Protein AF-A0A447XDN0-F1 (afdb_monomer_lite)

pLDDT: mean 71.6, std 20.96, range [22.81, 95.5]

Sequence (147 aa):
MGKALLSQAIHNESERAAGPYIAVNCELYGDAALAEEFIGGDRTDNENGRLSRLELAHGGTLFLEKIEYLAVELQSALLQVIKQGVITRLDARRLIPIDVKVIATTTADLAMLVEQIVLVASCITRCMHLKLPSRLCVCGVAAFRRW

Radius of gyration: 14.91 Å; chains: 1; bounding box: 39×36×38 Å

Organism: Escherichia coli (NCBI:txid562)

InterPro domains:
  IPR002078 RNA polymerase sigma factor 54 interaction domain [PF00158] (2-117)
  IPR002078 RNA polymerase sigma factor 54 interaction domain [PS50045] (1-116)
  IPR025943 Sigma-54 interaction domain, ATP-binding site 2 [PS00676] (52-67)
  IPR027417 P-loop containing nucleoside triphosphate hydrolase [G3DSA:3.40.50.300] (1-137)
  IPR027417 P-loop containing nucleoside triphosphate hydrolase [SSF52540] (2-130)

Structure (mmCIF, N/CA/C/O backbone):
data_AF-A0A447XDN0-F1
#
_entry.id   AF-A0A447XDN0-F1
#
loop_
_atom_site.group_PDB
_atom_site.id
_atom_site.type_symbol
_atom_site.label_atom_id
_atom_site.label_alt_id
_atom_site.label_comp_id
_atom_site.label_asym_id
_atom_site.label_entity_id
_atom_site.label_seq_id
_atom_site.pdbx_PDB_ins_code
_atom_site.Cartn_x
_atom_site.Cartn_y
_atom_site.Cartn_z
_atom_site.occupancy
_atom_site.B_iso_or_equiv
_atom_site.auth_seq_id
_atom_site.auth_comp_id
_atom_site.auth_asym_id
_atom_site.auth_atom_id
_atom_site.pdbx_PDB_model_num
ATOM 1 N N . MET A 1 1 ? -4.303 -0.883 18.045 1.00 52.44 1 MET A N 1
ATOM 2 C CA . MET A 1 1 ? -3.759 -2.253 17.907 1.00 52.44 1 MET A CA 1
ATOM 3 C C . MET A 1 1 ? -4.693 -3.257 17.210 1.00 52.44 1 MET A C 1
ATOM 5 O O . MET A 1 1 ? -4.189 -4.262 16.745 1.00 52.44 1 MET A O 1
ATOM 9 N N . GLY A 1 2 ? -6.004 -3.016 17.039 1.00 67.19 2 GLY A N 1
ATOM 10 C CA . GLY A 1 2 ? -6.905 -3.989 16.375 1.00 67.19 2 GLY A CA 1
ATOM 11 C C . GLY A 1 2 ? -7.206 -3.772 14.881 1.00 67.19 2 GLY A C 1
ATOM 12 O O . GLY A 1 2 ? -7.879 -4.601 14.276 1.00 67.19 2 GLY A O 1
ATOM 13 N N . LYS A 1 3 ? -6.752 -2.668 14.268 1.00 74.44 3 LYS A N 1
ATOM 14 C CA . LYS A 1 3 ? -7.166 -2.296 12.899 1.00 74.44 3 LYS A CA 1
ATOM 15 C C . LYS A 1 3 ? -6.573 -3.208 11.820 1.00 74.44 3 LYS A C 1
ATOM 17 O O . LYS A 1 3 ? -7.287 -3.552 10.888 1.00 74.44 3 LYS A O 1
ATOM 22 N N . ALA A 1 4 ? -5.321 -3.638 11.994 1.00 78.62 4 ALA A N 1
ATOM 23 C CA . ALA A 1 4 ? -4.646 -4.553 11.071 1.00 78.62 4 ALA A CA 1
ATOM 24 C C . ALA A 1 4 ? -5.278 -5.959 11.057 1.00 78.62 4 ALA A C 1
ATOM 26 O O . ALA A 1 4 ? -5.400 -6.584 10.009 1.00 78.62 4 ALA A O 1
ATOM 27 N N . LEU A 1 5 ? -5.732 -6.452 12.215 1.00 83.56 5 LEU A N 1
ATOM 28 C CA . LEU A 1 5 ? -6.444 -7.733 12.301 1.00 83.56 5 LEU A CA 1
ATOM 29 C C . LEU A 1 5 ? -7.796 -7.666 11.588 1.00 83.56 5 LEU A C 1
ATOM 31 O O . LEU A 1 5 ? -8.190 -8.597 10.892 1.00 83.56 5 LEU A O 1
ATOM 35 N N . LEU A 1 6 ? -8.491 -6.539 11.728 1.00 82.56 6 LEU A N 1
ATOM 36 C CA . LEU A 1 6 ? -9.756 -6.325 11.047 1.00 82.56 6 LEU A CA 1
ATOM 37 C C . LEU A 1 6 ? -9.588 -6.186 9.530 1.00 82.56 6 LEU A C 1
ATOM 39 O O . LEU A 1 6 ? -10.371 -6.764 8.783 1.00 82.56 6 LEU A O 1
ATOM 43 N N . SER A 1 7 ? -8.584 -5.450 9.051 1.00 84.44 7 SER A N 1
ATOM 44 C CA . SER A 1 7 ? -8.314 -5.358 7.612 1.00 84.44 7 SER A CA 1
ATOM 45 C C . SER A 1 7 ? -7.918 -6.706 7.018 1.00 84.44 7 SER A C 1
ATOM 47 O O . SER A 1 7 ? -8.352 -7.021 5.911 1.00 84.44 7 SER A O 1
ATOM 49 N N . GLN A 1 8 ? -7.177 -7.528 7.767 1.00 86.56 8 GLN A N 1
ATOM 50 C CA . GLN A 1 8 ? -6.885 -8.902 7.370 1.00 86.56 8 GLN A CA 1
ATOM 51 C C . GLN A 1 8 ? -8.164 -9.742 7.277 1.00 86.56 8 GLN A C 1
ATOM 53 O O . GLN A 1 8 ? -8.365 -10.430 6.283 1.00 86.56 8 GLN A O 1
ATOM 58 N N . ALA A 1 9 ? -9.063 -9.652 8.261 1.00 86.44 9 ALA A N 1
ATOM 59 C CA . ALA A 1 9 ? -10.350 -10.346 8.209 1.00 86.44 9 ALA A CA 1
ATOM 60 C C . ALA A 1 9 ? -11.187 -9.911 6.989 1.00 86.44 9 ALA A C 1
ATOM 62 O O . ALA A 1 9 ? -11.731 -10.753 6.283 1.00 86.44 9 ALA A O 1
ATOM 63 N N . ILE A 1 10 ? -11.219 -8.607 6.680 1.00 83.25 10 ILE A N 1
ATOM 64 C CA . ILE A 1 10 ? -11.894 -8.068 5.485 1.00 83.25 10 ILE A CA 1
ATOM 65 C C . ILE A 1 10 ? -11.272 -8.603 4.187 1.00 83.25 10 ILE A C 1
ATOM 67 O O . ILE A 1 10 ? -11.979 -8.778 3.195 1.00 83.25 10 ILE A O 1
ATOM 71 N N . HIS A 1 11 ? -9.955 -8.807 4.151 1.00 86.94 11 HIS A N 1
ATOM 72 C CA . HIS A 1 11 ? -9.286 -9.417 3.006 1.00 86.94 11 HIS A CA 1
ATOM 73 C C . HIS A 1 11 ? -9.641 -10.905 2.882 1.00 86.94 11 HIS A C 1
ATOM 75 O O . HIS A 1 11 ? -10.055 -11.325 1.802 1.00 86.94 11 HIS A O 1
ATOM 81 N N . ASN A 1 12 ? -9.563 -11.657 3.983 1.00 90.19 12 ASN A N 1
ATOM 82 C CA . ASN A 1 12 ? -9.853 -13.091 4.025 1.00 90.19 12 ASN A CA 1
ATOM 83 C C . ASN A 1 12 ? -11.306 -13.422 3.631 1.00 90.19 12 ASN A C 1
ATOM 85 O O . ASN A 1 12 ? -11.548 -14.480 3.066 1.00 90.19 12 ASN A O 1
ATOM 89 N N . GLU A 1 13 ? -12.255 -12.520 3.897 1.00 88.69 13 GLU A N 1
ATOM 90 C CA . GLU A 1 13 ? -13.674 -12.670 3.524 1.00 88.69 13 GLU A CA 1
ATOM 91 C C . GLU A 1 13 ? -13.998 -12.104 2.125 1.00 88.69 13 GLU A C 1
ATOM 93 O O . GLU A 1 13 ? -15.144 -12.081 1.688 1.00 88.69 13 GLU A O 1
ATOM 98 N N . SER A 1 14 ? -13.009 -11.568 1.407 1.00 83.12 14 SER A N 1
ATOM 99 C CA . SER A 1 14 ? -13.236 -10.977 0.085 1.00 83.12 14 SER A CA 1
ATOM 100 C C . SER A 1 14 ? -12.971 -11.960 -1.050 1.00 83.12 14 SER A C 1
ATOM 102 O O . SER A 1 14 ? -12.203 -12.904 -0.908 1.00 83.12 14 SER A O 1
ATOM 104 N N . GLU A 1 15 ? -13.490 -11.653 -2.240 1.00 87.56 15 GLU A N 1
ATOM 105 C CA . GLU A 1 15 ? -13.171 -12.379 -3.483 1.00 87.56 15 GLU A CA 1
ATOM 106 C C . GLU A 1 15 ? -11.661 -12.421 -3.799 1.00 87.56 15 GLU A C 1
ATOM 108 O O . GLU A 1 15 ? -11.214 -13.230 -4.606 1.00 87.56 15 GLU A O 1
ATOM 113 N N . ARG A 1 16 ? -10.861 -11.558 -3.153 1.00 89.00 16 ARG A N 1
ATOM 114 C CA . ARG A 1 16 ? -9.402 -11.466 -3.303 1.00 89.00 16 ARG A CA 1
ATOM 115 C C . ARG A 1 16 ? -8.623 -12.173 -2.192 1.00 89.00 16 ARG A C 1
ATOM 117 O O . ARG A 1 16 ? -7.422 -11.957 -2.092 1.00 89.00 16 ARG A O 1
ATOM 124 N N . ALA A 1 17 ? -9.269 -13.005 -1.373 1.00 91.00 17 ALA A N 1
ATOM 125 C CA . ALA A 1 17 ? -8.632 -13.710 -0.254 1.00 91.00 17 ALA A CA 1
ATOM 126 C C . ALA A 1 17 ? -7.485 -14.650 -0.670 1.00 91.00 17 ALA A C 1
ATOM 128 O O . ALA A 1 17 ? -6.606 -14.944 0.131 1.00 91.00 17 ALA A O 1
ATOM 129 N N . ALA A 1 18 ? -7.491 -15.128 -1.920 1.00 93.00 18 ALA A N 1
ATOM 130 C CA . ALA A 1 18 ? -6.398 -15.925 -2.482 1.00 93.00 18 ALA A CA 1
ATOM 131 C C . ALA A 1 18 ? -5.213 -15.069 -2.976 1.00 93.00 18 ALA A C 1
ATOM 133 O O . ALA A 1 18 ? -4.151 -15.608 -3.285 1.00 93.00 18 ALA A O 1
ATOM 134 N N . GLY A 1 19 ? -5.407 -13.753 -3.101 1.00 92.94 19 GLY A N 1
ATOM 135 C CA . GLY A 1 19 ? -4.391 -12.800 -3.531 1.00 92.94 19 GLY A CA 1
ATOM 136 C C . GLY A 1 19 ? -3.518 -12.300 -2.374 1.00 92.94 19 GLY A C 1
ATOM 137 O O . GLY A 1 19 ? -3.767 -12.612 -1.211 1.00 92.94 19 GLY A O 1
ATOM 138 N N . PRO A 1 20 ? -2.488 -11.496 -2.669 1.00 95.50 20 PRO A N 1
ATOM 139 C CA . PRO A 1 20 ? -1.588 -10.974 -1.648 1.00 95.50 20 PRO A CA 1
ATOM 140 C C . PRO A 1 20 ? -2.284 -9.974 -0.715 1.00 95.50 20 PRO A C 1
ATOM 142 O O . PRO A 1 20 ? -3.111 -9.162 -1.134 1.00 95.50 20 PRO A O 1
ATOM 145 N N . TYR A 1 21 ? -1.890 -9.978 0.557 1.00 94.44 21 TYR A N 1
ATOM 146 C CA . TYR A 1 21 ? -2.207 -8.910 1.499 1.00 94.44 21 TYR A CA 1
ATOM 147 C C . TYR A 1 21 ? -0.924 -8.166 1.862 1.00 94.44 21 TYR A C 1
ATOM 149 O O . TYR A 1 21 ? -0.034 -8.720 2.509 1.00 94.44 21 TYR A O 1
ATOM 157 N N . ILE A 1 22 ? -0.826 -6.906 1.445 1.00 94.31 22 ILE A N 1
ATOM 158 C CA . ILE A 1 22 ? 0.344 -6.063 1.694 1.00 94.31 22 ILE A CA 1
ATOM 159 C C . ILE A 1 22 ? -0.048 -4.959 2.668 1.00 94.31 22 ILE A C 1
ATOM 161 O O . ILE A 1 22 ? -0.869 -4.106 2.347 1.00 94.31 22 ILE A O 1
ATOM 165 N N . ALA A 1 23 ? 0.549 -4.964 3.859 1.00 92.25 23 ALA A N 1
ATOM 166 C CA . ALA A 1 23 ? 0.382 -3.905 4.849 1.00 92.25 23 ALA A CA 1
ATOM 167 C C . ALA A 1 23 ? 1.546 -2.913 4.797 1.00 92.25 23 ALA A C 1
ATOM 169 O O . ALA A 1 23 ? 2.713 -3.309 4.764 1.00 92.25 23 ALA A O 1
ATOM 170 N N . VAL A 1 24 ? 1.213 -1.625 4.827 1.00 91.00 24 VAL A N 1
ATOM 171 C CA . VAL A 1 24 ? 2.156 -0.511 4.759 1.00 91.00 24 VAL A CA 1
ATOM 172 C C . VAL A 1 24 ? 1.813 0.496 5.853 1.00 91.00 24 VAL A C 1
ATOM 174 O O . VAL A 1 24 ? 0.686 0.986 5.918 1.00 91.00 24 VAL A O 1
ATOM 177 N N . ASN A 1 25 ? 2.787 0.821 6.707 1.00 90.12 25 ASN A N 1
ATOM 178 C CA . ASN A 1 25 ? 2.682 1.971 7.605 1.00 90.12 25 ASN A CA 1
ATOM 179 C C . ASN A 1 25 ? 3.164 3.221 6.861 1.00 90.12 25 ASN A C 1
ATOM 181 O O . ASN A 1 25 ? 4.343 3.318 6.521 1.00 90.12 25 ASN A O 1
ATOM 185 N N . CYS A 1 26 ? 2.257 4.168 6.619 1.00 88.81 26 CYS A N 1
ATOM 186 C CA . CYS A 1 26 ? 2.539 5.359 5.822 1.00 88.81 26 CYS A CA 1
ATOM 187 C C . CYS A 1 26 ? 3.486 6.338 6.527 1.00 88.81 26 CYS A C 1
ATOM 189 O O . CYS A 1 26 ? 4.096 7.154 5.850 1.00 88.81 26 CYS A O 1
ATOM 191 N N . GLU A 1 27 ? 3.684 6.227 7.847 1.00 89.19 27 GLU A N 1
ATOM 192 C CA . GLU A 1 27 ? 4.671 7.038 8.581 1.00 89.19 27 GLU A CA 1
ATOM 193 C C . GLU A 1 27 ? 6.103 6.837 8.066 1.00 89.19 27 GLU A C 1
ATOM 195 O O . GLU A 1 27 ? 6.918 7.752 8.145 1.00 89.19 27 GLU A O 1
ATOM 200 N N . LEU A 1 28 ? 6.410 5.663 7.502 1.00 87.38 28 LEU A N 1
ATOM 201 C CA . LEU A 1 28 ? 7.714 5.389 6.888 1.00 87.38 28 LEU A CA 1
ATOM 202 C C . LEU A 1 28 ? 7.897 6.112 5.545 1.00 87.38 28 LEU A C 1
ATOM 204 O O . LEU A 1 28 ? 9.021 6.276 5.088 1.00 87.38 28 LEU A O 1
ATOM 208 N N . TYR A 1 29 ? 6.803 6.554 4.925 1.00 86.50 29 TYR A N 1
ATOM 209 C CA . TYR A 1 29 ? 6.760 7.140 3.584 1.00 86.50 29 TYR A CA 1
ATOM 210 C C . TYR A 1 29 ? 6.350 8.621 3.615 1.00 86.50 29 TYR A C 1
ATOM 212 O O . TYR A 1 29 ? 5.792 9.136 2.643 1.00 86.50 29 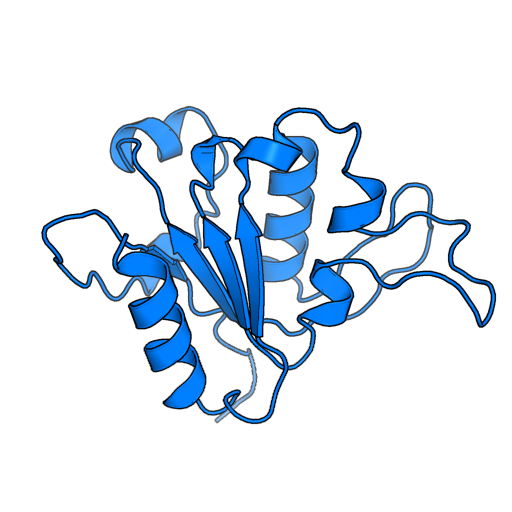TYR A O 1
ATOM 220 N N . GLY A 1 30 ? 6.588 9.293 4.746 1.00 79.75 30 GLY A N 1
ATOM 221 C CA . GLY A 1 30 ? 6.339 10.730 4.895 1.00 79.75 30 GLY A CA 1
ATOM 222 C C . GLY A 1 30 ? 7.383 11.619 4.235 1.00 79.75 30 GLY A C 1
ATOM 223 O O . GLY A 1 30 ? 7.103 12.781 3.961 1.00 79.75 30 GLY A O 1
ATOM 224 N N . ASP A 1 31 ? 8.547 11.056 3.920 1.00 76.44 31 ASP A N 1
ATOM 225 C CA . ASP A 1 31 ? 9.524 11.639 3.009 1.00 76.44 31 ASP A CA 1
ATOM 226 C C . ASP A 1 31 ? 9.611 10.741 1.763 1.00 76.44 31 ASP A C 1
ATOM 228 O O . ASP A 1 31 ? 9.554 9.509 1.860 1.00 76.44 31 ASP A O 1
ATOM 232 N N . ALA A 1 32 ? 9.744 11.342 0.582 1.00 70.31 32 ALA A N 1
ATOM 233 C CA . ALA A 1 32 ? 9.792 10.643 -0.701 1.00 70.31 32 ALA A CA 1
ATOM 234 C C . ALA A 1 32 ? 11.039 9.745 -0.860 1.00 70.31 32 ALA A C 1
ATOM 236 O O . ALA A 1 32 ? 11.164 9.035 -1.856 1.00 70.31 32 ALA A O 1
ATOM 237 N N . 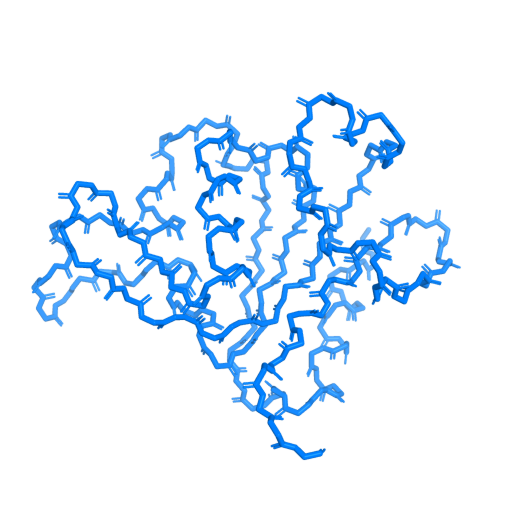ALA A 1 33 ? 11.936 9.704 0.131 1.00 77.19 33 ALA A N 1
ATOM 238 C CA . ALA A 1 33 ? 13.109 8.830 0.172 1.00 77.19 33 ALA A CA 1
ATOM 239 C C . ALA A 1 33 ? 12.791 7.336 -0.045 1.00 77.19 33 ALA A C 1
ATOM 241 O O . ALA A 1 33 ? 13.602 6.618 -0.625 1.00 77.19 33 ALA A O 1
ATOM 242 N N . LEU A 1 34 ? 11.615 6.860 0.385 1.00 82.56 34 LEU A N 1
ATOM 243 C CA . LEU A 1 34 ? 11.171 5.470 0.178 1.00 82.56 34 LEU A CA 1
ATOM 244 C C . LEU A 1 34 ? 10.160 5.316 -0.970 1.00 82.56 34 LEU A C 1
ATOM 246 O O . LEU A 1 34 ? 9.490 4.286 -1.086 1.00 82.56 34 LEU A O 1
ATOM 250 N N . ALA A 1 35 ? 10.047 6.318 -1.845 1.00 82.94 35 ALA A N 1
ATOM 251 C CA . ALA A 1 35 ? 9.112 6.284 -2.962 1.00 82.94 35 ALA A CA 1
ATOM 252 C C . ALA A 1 35 ? 9.421 5.155 -3.957 1.00 82.94 35 ALA A C 1
ATOM 254 O O . ALA A 1 35 ? 8.494 4.520 -4.464 1.00 82.94 35 ALA A O 1
ATOM 255 N N . GLU A 1 36 ? 10.700 4.834 -4.175 1.00 84.75 36 GLU A N 1
ATOM 256 C CA . GLU A 1 36 ? 11.109 3.694 -5.005 1.00 84.75 36 GLU A CA 1
ATOM 257 C C . GLU A 1 36 ? 10.626 2.351 -4.441 1.00 84.75 36 GLU A C 1
ATOM 259 O O . GLU A 1 36 ? 10.249 1.475 -5.212 1.00 84.75 36 GLU A O 1
ATOM 264 N N . GLU A 1 37 ? 10.566 2.171 -3.117 1.00 86.69 37 GLU A N 1
ATOM 265 C CA . GLU A 1 37 ? 10.025 0.936 -2.528 1.00 86.69 37 GLU A CA 1
ATOM 266 C C . GLU A 1 37 ? 8.498 0.862 -2.695 1.00 86.69 37 GLU A C 1
ATOM 268 O O . GLU A 1 37 ? 7.932 -0.213 -2.908 1.00 86.69 37 GLU A O 1
ATOM 273 N N . PHE A 1 38 ? 7.812 2.004 -2.607 1.00 88.56 38 PHE A N 1
ATOM 274 C CA . PHE A 1 38 ? 6.352 2.061 -2.679 1.00 88.56 38 PHE A CA 1
ATOM 275 C C . PHE A 1 38 ? 5.819 1.924 -4.114 1.00 88.56 38 PHE A C 1
ATOM 277 O O . PHE A 1 38 ? 4.918 1.119 -4.356 1.00 88.56 38 PHE A O 1
ATOM 284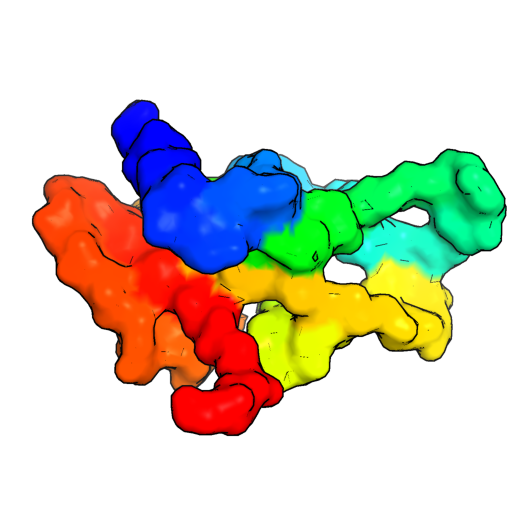 N N . ILE A 1 39 ? 6.389 2.685 -5.056 1.00 86.44 39 ILE A N 1
ATOM 285 C CA . ILE A 1 39 ? 5.949 2.803 -6.459 1.00 86.44 39 ILE A CA 1
ATOM 286 C C . ILE A 1 39 ? 6.806 1.941 -7.396 1.00 86.44 39 ILE A C 1
ATOM 288 O O . ILE A 1 39 ? 6.278 1.346 -8.334 1.00 86.44 39 ILE A O 1
ATOM 292 N N . GLY A 1 40 ? 8.102 1.801 -7.115 1.00 84.00 40 GLY A N 1
ATOM 293 C CA . GLY A 1 40 ? 9.083 1.164 -7.999 1.00 84.00 40 GLY A CA 1
ATOM 294 C C . GLY A 1 40 ? 9.901 2.201 -8.769 1.00 84.00 40 GLY A C 1
ATOM 295 O O . GLY A 1 40 ? 9.378 3.251 -9.141 1.00 84.00 40 GLY A O 1
ATOM 296 N N . GLY A 1 41 ? 11.182 1.910 -9.012 1.00 78.69 41 GLY A N 1
ATOM 297 C CA . GLY A 1 41 ? 12.094 2.754 -9.802 1.00 78.69 41 GLY A CA 1
ATOM 298 C C . GLY A 1 41 ? 12.446 2.153 -11.168 1.00 78.69 41 GLY A C 1
ATOM 299 O O . GLY A 1 41 ? 12.396 0.934 -11.343 1.00 78.69 41 GLY A O 1
ATOM 300 N N . ASP A 1 42 ? 12.846 2.990 -12.128 1.00 68.06 42 ASP A N 1
ATOM 301 C CA . ASP A 1 42 ? 13.169 2.611 -13.520 1.00 68.06 42 ASP A CA 1
ATOM 302 C C . ASP A 1 42 ? 14.214 1.479 -13.633 1.00 68.06 42 ASP A C 1
ATOM 304 O O . ASP A 1 42 ? 14.102 0.571 -14.452 1.00 68.06 42 ASP A O 1
ATOM 308 N N . ARG A 1 43 ? 15.197 1.437 -12.723 1.00 58.06 43 ARG A N 1
ATOM 309 C CA . ARG A 1 43 ? 16.304 0.454 -12.744 1.00 58.06 43 ARG A CA 1
ATOM 310 C C . ARG A 1 43 ? 15.915 -0.965 -12.306 1.00 58.06 43 ARG A C 1
ATOM 312 O O . ARG A 1 43 ? 16.778 -1.840 -12.247 1.00 58.06 43 ARG A O 1
ATOM 319 N N . THR A 1 44 ? 14.643 -1.212 -11.994 1.00 54.75 44 THR A N 1
ATOM 320 C CA . THR A 1 44 ? 14.130 -2.550 -11.642 1.00 54.75 44 THR A CA 1
ATOM 321 C C . THR A 1 44 ? 13.659 -3.365 -12.855 1.00 54.75 44 THR A C 1
ATOM 323 O O . THR A 1 44 ? 13.031 -4.402 -12.679 1.00 54.75 44 THR A O 1
ATOM 326 N N . ASP A 1 45 ? 13.986 -2.938 -14.080 1.00 52.00 45 ASP A N 1
ATOM 327 C CA . ASP A 1 45 ? 13.649 -3.636 -15.337 1.00 52.00 45 ASP A CA 1
ATOM 328 C C . ASP A 1 45 ? 14.573 -4.829 -15.679 1.00 52.00 45 ASP A C 1
ATOM 330 O O . ASP A 1 45 ? 14.405 -5.480 -16.708 1.00 52.00 45 ASP A O 1
ATOM 334 N N . ASN A 1 46 ? 15.534 -5.164 -14.811 1.00 47.75 46 ASN A N 1
ATOM 335 C CA . ASN A 1 46 ? 16.269 -6.426 -14.921 1.00 47.75 46 ASN A CA 1
ATOM 336 C C . ASN A 1 46 ? 15.434 -7.540 -14.286 1.00 47.75 46 ASN A C 1
ATOM 338 O O . ASN A 1 46 ? 14.777 -7.308 -13.279 1.00 47.75 46 ASN A O 1
ATOM 342 N N . GLU A 1 47 ? 15.523 -8.766 -14.793 1.00 50.81 47 GLU A N 1
ATOM 343 C CA . GLU A 1 47 ? 14.778 -9.962 -14.343 1.00 50.81 47 GLU A CA 1
ATOM 344 C C . GLU A 1 47 ? 14.924 -10.306 -12.831 1.00 50.81 47 GLU A C 1
ATOM 346 O O . GLU A 1 47 ? 14.276 -11.222 -12.336 1.00 50.81 47 GLU A O 1
ATOM 351 N N . ASN A 1 48 ? 15.721 -9.526 -12.082 1.00 51.97 48 ASN A N 1
ATOM 352 C CA . ASN A 1 48 ? 15.947 -9.566 -10.631 1.00 51.97 48 ASN A CA 1
ATOM 353 C C . ASN A 1 48 ?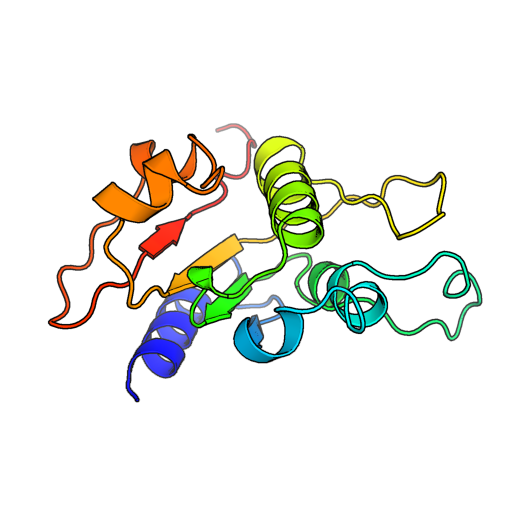 15.537 -8.266 -9.889 1.00 51.97 48 ASN A C 1
ATOM 355 O O . ASN A 1 48 ? 15.965 -8.033 -8.755 1.00 51.97 48 ASN A O 1
ATOM 359 N N . GLY A 1 49 ? 14.780 -7.370 -10.524 1.00 61.88 49 GLY A N 1
ATOM 360 C CA . GLY A 1 49 ? 14.313 -6.122 -9.925 1.00 61.88 49 GLY A CA 1
ATOM 361 C C . GLY A 1 49 ? 13.343 -6.376 -8.774 1.00 61.88 49 GLY A C 1
ATOM 362 O O . GLY A 1 49 ? 12.460 -7.229 -8.861 1.00 61.88 49 GLY A O 1
ATOM 363 N N . ARG A 1 50 ? 13.500 -5.642 -7.667 1.00 72.69 50 ARG A N 1
ATOM 364 C CA . ARG A 1 50 ? 12.562 -5.733 -6.542 1.00 72.69 50 ARG A CA 1
ATOM 365 C C . ARG A 1 50 ? 11.242 -5.079 -6.935 1.00 72.69 50 ARG A C 1
ATOM 367 O O . ARG A 1 50 ? 11.217 -3.889 -7.232 1.00 72.69 50 ARG A O 1
ATOM 374 N N . LEU A 1 51 ? 10.168 -5.867 -6.909 1.00 82.81 51 LEU A N 1
ATOM 375 C CA . LEU A 1 51 ? 8.807 -5.367 -7.079 1.00 82.81 51 LEU A CA 1
ATOM 376 C C . LEU A 1 51 ? 8.487 -4.332 -6.001 1.00 82.81 51 LEU A C 1
ATOM 378 O O . LEU A 1 51 ? 8.875 -4.489 -4.838 1.00 82.81 51 LEU A O 1
ATOM 382 N N . SER A 1 52 ? 7.750 -3.299 -6.391 1.00 89.25 52 SER A N 1
ATOM 383 C CA . SER A 1 52 ? 7.268 -2.294 -5.449 1.00 89.25 52 SER A CA 1
ATOM 384 C C . SER A 1 52 ? 6.143 -2.836 -4.569 1.00 89.25 52 SER A C 1
ATOM 386 O O . SER A 1 52 ? 5.510 -3.847 -4.883 1.00 89.25 52 SER A O 1
ATOM 388 N N . ARG A 1 53 ? 5.840 -2.159 -3.457 1.00 90.50 53 ARG A N 1
ATOM 389 C CA . ARG A 1 53 ? 4.716 -2.540 -2.580 1.00 90.50 53 ARG A CA 1
ATOM 390 C C . ARG A 1 53 ? 3.380 -2.558 -3.322 1.00 90.50 53 ARG A C 1
ATOM 392 O O . ARG A 1 53 ? 2.558 -3.432 -3.053 1.00 90.50 53 ARG A O 1
ATOM 399 N N . LEU A 1 54 ? 3.172 -1.618 -4.245 1.00 89.31 54 LEU A N 1
ATOM 400 C CA . LEU A 1 54 ? 1.959 -1.557 -5.059 1.00 89.31 54 LEU A CA 1
ATOM 401 C C . LEU A 1 54 ? 1.874 -2.729 -6.040 1.00 89.31 54 LEU A C 1
ATOM 403 O O . LEU A 1 54 ? 0.814 -3.341 -6.166 1.00 89.31 54 LEU A O 1
ATOM 407 N N . GLU A 1 55 ? 2.987 -3.085 -6.679 1.00 89.44 55 GLU A N 1
ATOM 408 C CA . GLU A 1 55 ? 3.059 -4.242 -7.578 1.00 89.44 55 GLU A CA 1
ATOM 409 C C . GLU A 1 55 ? 2.849 -5.560 -6.827 1.00 89.44 55 GLU A C 1
ATOM 411 O O . GLU A 1 55 ? 2.091 -6.415 -7.280 1.00 89.44 55 GLU A O 1
ATOM 416 N N . LEU A 1 56 ? 3.442 -5.703 -5.639 1.00 91.38 56 LEU A N 1
ATOM 417 C CA . LEU A 1 56 ? 3.254 -6.870 -4.773 1.00 91.38 56 LEU A CA 1
ATOM 418 C C . LEU A 1 56 ? 1.806 -7.042 -4.303 1.00 91.38 56 LEU A C 1
ATOM 420 O O . LEU A 1 56 ? 1.410 -8.153 -3.968 1.00 91.38 56 LEU A O 1
ATOM 424 N N . ALA A 1 57 ? 1.022 -5.964 -4.253 1.00 92.44 57 ALA A N 1
ATOM 425 C CA . ALA A 1 57 ? -0.382 -5.999 -3.853 1.00 92.44 57 ALA A CA 1
ATOM 426 C C . ALA A 1 57 ? -1.343 -6.294 -5.021 1.00 92.44 57 ALA A C 1
ATOM 428 O O . ALA A 1 57 ? -2.555 -6.403 -4.807 1.00 92.44 57 ALA A O 1
ATOM 429 N N . HIS A 1 58 ? -0.827 -6.419 -6.248 1.00 92.19 58 HIS A N 1
ATOM 430 C CA . HIS A 1 58 ? -1.625 -6.725 -7.429 1.00 92.19 58 HIS A CA 1
ATOM 431 C C . HIS A 1 58 ? -2.414 -8.035 -7.257 1.00 92.19 58 HIS A C 1
ATOM 433 O O . HIS A 1 58 ? -1.891 -9.046 -6.793 1.00 92.19 58 HIS A O 1
ATOM 439 N N . GLY A 1 59 ? -3.691 -8.021 -7.641 1.00 90.19 59 GLY A N 1
ATOM 440 C CA . GLY A 1 59 ? -4.626 -9.138 -7.484 1.00 90.19 59 GLY A CA 1
ATOM 441 C C . GLY A 1 59 ? -5.151 -9.323 -6.056 1.00 90.19 59 GLY A C 1
ATOM 442 O O . GLY A 1 59 ? -5.948 -10.225 -5.810 1.00 90.19 59 GLY A O 1
ATOM 443 N N . GLY A 1 60 ? -4.736 -8.473 -5.113 1.00 93.00 60 GLY A N 1
ATOM 444 C CA . GLY A 1 60 ? -4.999 -8.634 -3.689 1.00 93.00 60 GLY A CA 1
ATOM 445 C C . GLY A 1 60 ? -5.502 -7.363 -3.007 1.00 93.00 60 GLY A C 1
ATOM 446 O O . GLY A 1 60 ? -6.302 -6.599 -3.567 1.00 93.00 60 GLY A O 1
ATOM 447 N N . THR A 1 61 ? -5.034 -7.155 -1.774 1.00 90.00 61 THR A N 1
ATOM 448 C CA . THR A 1 61 ? -5.391 -6.022 -0.916 1.00 90.00 61 THR A CA 1
ATOM 449 C C . THR A 1 61 ? -4.145 -5.285 -0.423 1.00 90.00 61 THR A C 1
ATOM 451 O O . THR A 1 61 ? -3.238 -5.889 0.146 1.00 90.00 61 THR A O 1
ATOM 454 N N . LEU A 1 62 ? -4.147 -3.961 -0.562 1.00 91.38 62 LEU A N 1
ATOM 455 C CA . LEU A 1 62 ? -3.185 -3.049 0.047 1.00 91.38 62 LEU A CA 1
ATOM 456 C C . LEU A 1 62 ? -3.811 -2.389 1.275 1.00 91.38 62 LEU A C 1
ATOM 458 O O . LEU A 1 62 ? -4.806 -1.671 1.168 1.00 91.38 62 LEU A O 1
ATOM 462 N N . PHE A 1 63 ? -3.214 -2.605 2.437 1.00 90.81 63 PHE A N 1
ATOM 463 C CA . PHE A 1 63 ? -3.581 -1.939 3.675 1.00 90.81 63 PHE A CA 1
ATOM 464 C C . PHE A 1 63 ? -2.620 -0.786 3.970 1.00 90.81 63 PHE A C 1
ATOM 466 O O . PHE A 1 63 ? -1.417 -0.995 4.089 1.00 90.81 63 PHE A O 1
ATOM 473 N N . LEU A 1 64 ? -3.163 0.420 4.113 1.00 88.94 64 LEU A N 1
ATOM 474 C CA . LEU A 1 64 ? -2.444 1.656 4.398 1.00 88.94 64 LEU A CA 1
ATOM 475 C C . LEU A 1 64 ? -2.785 2.124 5.813 1.00 88.94 64 LEU A C 1
ATOM 477 O O . LEU A 1 64 ? -3.900 2.570 6.084 1.00 88.94 64 LEU A O 1
ATOM 481 N N . GLU A 1 65 ? -1.837 2.025 6.736 1.00 87.88 65 GLU A N 1
ATOM 482 C CA . GLU A 1 65 ? -2.001 2.544 8.089 1.00 87.88 65 GLU A CA 1
ATOM 483 C C . GLU A 1 65 ? -1.558 4.007 8.170 1.00 87.88 65 GLU A C 1
ATOM 485 O O . GLU A 1 65 ? -0.478 4.347 7.692 1.00 87.88 65 GLU A O 1
ATOM 490 N N . LYS A 1 66 ? -2.406 4.849 8.780 1.00 86.06 66 LYS A N 1
ATOM 491 C CA . LYS A 1 66 ? -2.203 6.294 8.960 1.00 86.06 66 LYS A CA 1
ATOM 492 C C . LYS A 1 66 ? -1.880 7.026 7.649 1.00 86.06 66 LYS A C 1
ATOM 494 O O . LYS A 1 66 ? -0.840 7.664 7.508 1.00 86.06 66 LYS A O 1
ATOM 499 N N . ILE A 1 67 ? -2.785 6.924 6.678 1.00 84.12 67 ILE A N 1
ATOM 500 C CA . ILE A 1 67 ? -2.616 7.477 5.322 1.00 84.12 67 ILE A CA 1
ATOM 501 C C . ILE A 1 67 ? -2.303 8.985 5.290 1.00 84.12 67 ILE A C 1
ATOM 503 O O . ILE A 1 67 ? -1.705 9.462 4.332 1.00 84.12 67 ILE A O 1
ATOM 507 N N . GLU A 1 68 ? -2.651 9.727 6.342 1.00 80.75 68 GLU A N 1
ATOM 508 C CA . GLU A 1 68 ? -2.339 11.149 6.509 1.00 80.75 68 GLU A CA 1
ATOM 509 C C . GLU A 1 68 ? -0.838 11.477 6.481 1.00 80.75 68 GLU A C 1
ATOM 511 O O . GLU A 1 68 ? -0.483 12.614 6.189 1.00 80.75 68 GLU A O 1
ATOM 516 N N . TYR A 1 69 ? 0.036 10.504 6.755 1.00 86.44 69 TYR A N 1
ATOM 517 C CA . TYR A 1 69 ? 1.487 10.703 6.722 1.00 86.44 69 TYR A CA 1
ATOM 518 C C . TYR A 1 69 ? 2.112 10.435 5.357 1.00 86.44 69 TYR A C 1
ATOM 520 O O . TYR A 1 69 ? 3.310 10.624 5.212 1.00 86.44 69 TYR A O 1
ATOM 528 N N . LEU A 1 70 ? 1.353 9.970 4.363 1.00 86.38 70 LEU A N 1
ATOM 529 C CA . LEU A 1 70 ? 1.911 9.654 3.051 1.00 86.38 70 LEU A CA 1
ATOM 530 C C . LEU A 1 70 ? 2.361 10.943 2.336 1.00 86.38 70 LEU A C 1
ATOM 532 O O . LEU A 1 70 ? 1.587 11.897 2.287 1.00 86.38 70 LEU A O 1
ATOM 536 N N . ALA A 1 71 ? 3.554 10.967 1.734 1.00 87.75 71 ALA A N 1
ATOM 537 C CA . ALA A 1 71 ? 4.012 12.105 0.928 1.00 87.75 71 ALA A CA 1
ATOM 538 C C . ALA A 1 71 ? 3.066 12.410 -0.258 1.00 87.75 71 ALA A C 1
ATOM 540 O O . ALA A 1 71 ? 2.442 11.505 -0.822 1.00 87.75 71 ALA A O 1
ATOM 541 N N . VAL A 1 72 ? 2.964 13.681 -0.661 1.00 83.75 72 VAL A N 1
ATOM 542 C CA . VAL A 1 72 ? 1.999 14.167 -1.677 1.00 83.75 72 VAL A CA 1
ATOM 543 C C . VAL A 1 72 ? 2.198 13.488 -3.039 1.00 83.75 72 VAL A C 1
ATOM 545 O O . VAL A 1 72 ? 1.238 13.173 -3.751 1.00 83.75 72 VAL A O 1
ATOM 548 N N . GLU A 1 73 ? 3.444 13.199 -3.392 1.00 83.31 73 GLU A N 1
ATOM 549 C CA . GLU A 1 73 ? 3.827 12.491 -4.610 1.00 83.31 73 GLU A CA 1
ATOM 550 C C . GLU A 1 73 ? 3.256 11.064 -4.614 1.00 83.31 73 GLU A C 1
ATOM 552 O O . GLU A 1 73 ? 2.663 10.616 -5.599 1.00 83.31 73 GLU A O 1
ATOM 557 N N . LEU A 1 74 ? 3.348 10.368 -3.477 1.00 87.25 74 LEU A N 1
ATOM 558 C CA . LEU A 1 74 ? 2.816 9.015 -3.308 1.00 87.25 74 LEU A CA 1
ATOM 559 C C . LEU A 1 74 ? 1.288 8.999 -3.270 1.00 87.25 74 LEU A C 1
ATOM 561 O O . LEU A 1 74 ? 0.666 8.063 -3.775 1.00 87.25 74 LEU A O 1
ATOM 565 N N . GLN A 1 75 ? 0.669 10.043 -2.715 1.00 85.56 75 GLN A N 1
ATOM 566 C CA . GLN A 1 75 ? -0.788 10.201 -2.730 1.00 85.56 75 GLN A CA 1
ATOM 567 C C . GLN A 1 75 ? -1.300 10.341 -4.168 1.00 85.56 75 GLN A C 1
ATOM 569 O O . GLN A 1 75 ? -2.307 9.733 -4.536 1.00 85.56 75 GLN A O 1
ATOM 574 N N . SER A 1 76 ? -0.573 11.090 -5.001 1.00 84.75 76 SER A N 1
ATOM 575 C CA . SER A 1 76 ? -0.884 11.268 -6.422 1.00 84.75 76 SER A CA 1
ATOM 576 C C . SER A 1 76 ? -0.773 9.951 -7.197 1.00 84.75 76 SER A C 1
ATOM 578 O O . SER A 1 76 ? -1.668 9.616 -7.978 1.00 84.75 76 SER A O 1
ATOM 580 N N . ALA A 1 77 ? 0.265 9.155 -6.928 1.00 85.12 77 ALA A N 1
ATOM 581 C CA . ALA A 1 77 ? 0.418 7.823 -7.513 1.00 85.12 77 ALA A CA 1
ATOM 582 C C . ALA A 1 77 ? -0.696 6.859 -7.067 1.00 85.12 77 ALA A C 1
ATOM 584 O O . ALA A 1 77 ? -1.286 6.156 -7.888 1.00 85.12 77 ALA A O 1
ATOM 585 N N . LEU A 1 78 ? -1.054 6.861 -5.780 1.00 86.75 78 LEU A N 1
ATOM 586 C CA . LEU A 1 78 ? -2.153 6.046 -5.260 1.00 86.75 78 LEU A CA 1
ATOM 587 C C . LEU A 1 78 ? -3.494 6.424 -5.909 1.00 86.75 78 LEU A C 1
ATOM 589 O O . LEU A 1 78 ? -4.287 5.551 -6.266 1.00 86.75 78 LEU A O 1
ATOM 593 N N . LEU A 1 79 ? -3.742 7.720 -6.109 1.00 84.81 79 LEU A N 1
ATOM 594 C CA . LEU A 1 79 ? -4.919 8.217 -6.816 1.00 84.81 79 LEU A CA 1
ATOM 595 C C . LEU A 1 79 ? -4.968 7.711 -8.266 1.00 84.81 79 LEU A C 1
ATOM 597 O O . LEU A 1 79 ? -6.046 7.348 -8.742 1.00 84.81 79 LEU A O 1
ATOM 601 N N . GLN A 1 80 ? -3.826 7.674 -8.957 1.00 84.00 80 GLN A N 1
ATOM 602 C CA . GLN A 1 80 ? -3.717 7.123 -10.308 1.00 84.00 80 GLN A CA 1
ATOM 603 C C . GLN A 1 80 ? -4.091 5.636 -10.327 1.00 84.00 80 GLN A C 1
ATOM 605 O O . GLN A 1 80 ? -4.929 5.236 -11.135 1.00 84.00 80 GLN A O 1
ATOM 610 N N . VAL A 1 81 ? -3.573 4.846 -9.382 1.00 86.75 81 VAL A N 1
ATOM 611 C CA . VAL A 1 81 ? -3.913 3.421 -9.248 1.00 86.75 81 VAL A CA 1
ATOM 612 C C . VAL A 1 81 ? -5.409 3.233 -9.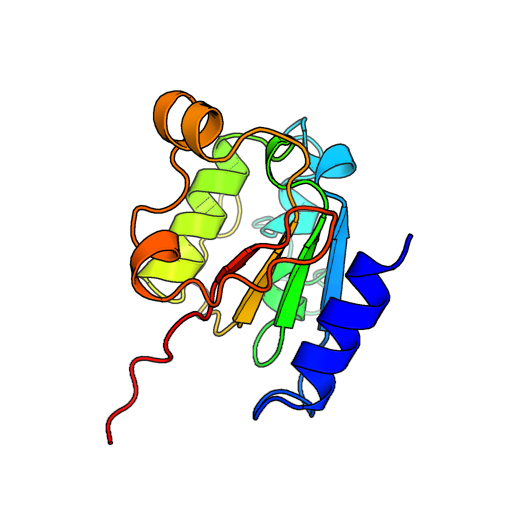000 1.00 86.75 81 VAL A C 1
ATOM 614 O O . VAL A 1 81 ? -6.048 2.440 -9.684 1.00 86.75 81 VAL A O 1
ATOM 617 N N . ILE A 1 82 ? -6.003 3.998 -8.081 1.00 82.19 82 ILE A N 1
ATOM 618 C CA . ILE A 1 82 ? -7.431 3.868 -7.750 1.00 82.19 82 ILE A CA 1
ATOM 619 C C . ILE A 1 82 ? -8.328 4.266 -8.931 1.00 82.19 82 ILE A C 1
ATOM 621 O O . ILE A 1 82 ? -9.346 3.621 -9.172 1.00 82.19 82 ILE A O 1
ATOM 625 N N . LYS A 1 83 ? -7.983 5.336 -9.660 1.00 80.56 83 LYS A N 1
ATOM 626 C CA . LYS A 1 83 ? -8.814 5.851 -10.761 1.00 80.56 83 LYS A CA 1
ATOM 627 C C . LYS A 1 83 ? -8.627 5.097 -12.071 1.00 80.56 83 LYS A C 1
ATOM 629 O O . LYS A 1 83 ? -9.587 4.944 -12.818 1.00 80.56 83 LYS A O 1
ATOM 634 N N . GLN A 1 84 ? -7.394 4.722 -12.388 1.00 85.94 84 GLN A N 1
ATOM 635 C CA . GLN A 1 84 ? -7.015 4.229 -13.711 1.00 85.94 84 GLN A CA 1
ATOM 636 C C . GLN A 1 84 ? -6.595 2.758 -13.698 1.00 85.94 84 GLN A C 1
ATOM 638 O O . GLN A 1 84 ? -6.499 2.157 -14.764 1.00 85.94 84 GLN A O 1
ATOM 643 N N . GLY A 1 85 ? -6.338 2.170 -12.526 1.00 86.12 85 GLY A N 1
ATOM 644 C CA . GLY A 1 85 ? -5.835 0.800 -12.420 1.00 86.12 85 GLY A CA 1
ATOM 645 C C . GLY A 1 85 ? -4.431 0.641 -13.001 1.00 86.12 85 GLY A C 1
ATOM 646 O O . GLY A 1 85 ? -4.080 -0.431 -13.489 1.00 86.12 85 GLY A O 1
ATOM 647 N N . VAL A 1 86 ? -3.639 1.716 -13.019 1.00 88.06 86 VAL A N 1
ATOM 648 C CA . VAL A 1 86 ? -2.259 1.709 -13.511 1.00 88.06 86 VAL A CA 1
ATOM 649 C C . VAL A 1 86 ? -1.362 2.525 -12.593 1.00 88.06 86 VAL A C 1
ATOM 651 O O . VAL A 1 86 ? -1.811 3.473 -11.949 1.00 88.06 86 VAL A O 1
ATOM 654 N N . ILE A 1 87 ? -0.083 2.174 -12.582 1.00 87.69 87 ILE A N 1
ATOM 655 C CA . ILE A 1 87 ? 0.979 2.947 -11.951 1.00 87.69 87 ILE A CA 1
ATOM 656 C C . ILE A 1 87 ? 2.052 3.293 -12.981 1.00 87.69 87 ILE A C 1
ATOM 658 O O . ILE A 1 87 ? 2.286 2.538 -13.929 1.00 87.69 87 ILE A O 1
ATOM 662 N N . THR A 1 88 ? 2.725 4.417 -12.768 1.00 86.50 88 THR A N 1
ATOM 663 C CA . THR A 1 88 ? 3.965 4.774 -13.459 1.00 86.50 88 THR A CA 1
ATOM 664 C C . THR A 1 88 ? 5.105 4.675 -12.447 1.00 86.50 88 THR A C 1
ATOM 666 O O . THR A 1 88 ? 5.041 5.337 -11.411 1.00 86.50 88 THR A O 1
ATOM 669 N N . ARG A 1 89 ? 6.128 3.852 -12.714 1.00 84.12 89 ARG A N 1
ATOM 670 C CA . ARG A 1 89 ? 7.343 3.811 -11.874 1.00 84.12 89 ARG A CA 1
ATOM 671 C C . ARG A 1 89 ? 8.073 5.157 -11.922 1.00 84.12 89 ARG A C 1
ATOM 673 O O . ARG A 1 89 ? 7.948 5.895 -12.899 1.00 84.12 89 ARG A O 1
ATOM 680 N N . LEU A 1 90 ? 8.851 5.460 -10.886 1.00 80.38 90 LEU A N 1
ATOM 681 C CA . LEU A 1 90 ? 9.689 6.660 -10.848 1.00 80.38 90 LEU A CA 1
ATOM 682 C C . LEU A 1 90 ? 10.681 6.634 -12.011 1.00 80.38 90 LEU A C 1
ATOM 684 O O . LEU A 1 90 ? 11.342 5.619 -12.231 1.00 80.38 90 LEU A O 1
ATOM 688 N N . ASP A 1 91 ? 10.720 7.733 -12.765 1.00 72.69 91 ASP A N 1
ATOM 689 C CA . ASP A 1 91 ? 11.529 7.934 -13.975 1.00 72.69 91 ASP A CA 1
ATOM 690 C C . ASP A 1 91 ? 11.279 6.950 -15.132 1.00 72.69 91 ASP A C 1
ATOM 692 O O . ASP A 1 91 ? 11.871 7.083 -16.205 1.00 72.69 91 ASP A O 1
ATOM 696 N N . ALA A 1 92 ? 10.338 6.016 -14.978 1.00 71.94 92 ALA A N 1
ATOM 697 C CA . ALA A 1 92 ? 9.978 5.075 -16.022 1.00 71.94 92 ALA A CA 1
ATOM 698 C C . ALA A 1 92 ? 8.930 5.668 -16.965 1.00 71.94 92 ALA A C 1
ATOM 700 O O . ALA A 1 92 ? 8.012 6.388 -16.575 1.00 71.94 92 ALA A O 1
ATOM 701 N N . ARG A 1 93 ? 9.000 5.276 -18.238 1.00 69.38 93 ARG A N 1
ATOM 702 C CA . ARG A 1 93 ? 7.997 5.657 -19.252 1.00 69.38 93 ARG A CA 1
ATOM 703 C C . ARG A 1 93 ? 6.861 4.645 -19.390 1.00 69.38 93 ARG A C 1
ATOM 705 O O . ARG A 1 93 ? 5.961 4.835 -20.206 1.00 69.38 93 ARG A O 1
ATOM 712 N N . ARG A 1 94 ? 6.919 3.546 -18.637 1.00 74.25 94 ARG A N 1
ATOM 713 C CA . ARG A 1 94 ? 6.009 2.410 -18.771 1.00 74.25 94 ARG A CA 1
ATOM 714 C C . ARG A 1 94 ? 4.887 2.479 -17.741 1.00 74.25 94 ARG A C 1
ATOM 716 O O . ARG A 1 94 ? 5.135 2.621 -16.548 1.00 74.25 94 ARG A O 1
ATOM 723 N N . LEU A 1 95 ? 3.660 2.305 -18.226 1.00 83.25 95 LEU A N 1
ATOM 724 C CA . LEU A 1 95 ? 2.483 2.076 -17.394 1.00 83.25 95 LEU A CA 1
ATOM 725 C C . LEU A 1 95 ? 2.397 0.594 -17.029 1.00 83.25 95 LEU A C 1
ATOM 727 O O . LEU A 1 95 ? 2.492 -0.273 -17.903 1.00 83.25 95 LEU A O 1
ATOM 731 N N . ILE A 1 96 ? 2.191 0.312 -15.748 1.00 86.25 96 ILE A N 1
ATOM 732 C CA . ILE A 1 96 ? 2.041 -1.043 -15.224 1.00 86.25 96 ILE A CA 1
ATOM 733 C C . ILE A 1 96 ? 0.604 -1.192 -14.716 1.00 86.25 96 ILE A C 1
ATOM 735 O O . ILE A 1 96 ? 0.191 -0.412 -13.855 1.00 86.25 96 ILE A O 1
ATOM 739 N N . PRO A 1 97 ? -0.184 -2.149 -15.240 1.00 88.25 97 PRO A N 1
ATOM 740 C CA . PRO A 1 97 ? -1.540 -2.375 -14.763 1.00 88.25 97 PRO A CA 1
ATOM 741 C C . PRO A 1 97 ? -1.516 -2.933 -13.339 1.00 88.25 97 PRO A C 1
ATOM 743 O O . PRO A 1 97 ? -0.883 -3.952 -13.060 1.00 88.25 97 PRO A O 1
ATOM 746 N N . ILE A 1 98 ? -2.239 -2.274 -12.437 1.00 88.50 98 ILE A N 1
ATOM 747 C CA . ILE A 1 98 ? -2.395 -2.682 -11.046 1.00 88.50 98 ILE A CA 1
ATOM 748 C C . ILE A 1 98 ? -3.874 -2.785 -10.707 1.00 88.50 98 ILE A C 1
ATOM 750 O O . ILE A 1 98 ? -4.603 -1.798 -10.749 1.00 88.50 98 ILE A O 1
ATOM 754 N N . ASP A 1 99 ? -4.294 -3.986 -10.314 1.00 89.31 99 ASP A N 1
ATOM 755 C CA . ASP A 1 99 ? -5.611 -4.219 -9.741 1.00 89.31 99 ASP A CA 1
ATOM 756 C C . ASP A 1 99 ? -5.471 -4.545 -8.253 1.00 89.31 99 ASP A C 1
ATOM 758 O O . ASP A 1 99 ? -5.047 -5.636 -7.883 1.00 89.31 99 ASP A O 1
ATOM 762 N N . VAL A 1 100 ? -5.832 -3.606 -7.382 1.00 88.56 100 VAL A N 1
ATOM 763 C CA . VAL A 1 100 ? -5.663 -3.747 -5.932 1.00 88.56 100 VAL A CA 1
ATOM 764 C C . VAL A 1 100 ? -6.856 -3.172 -5.177 1.00 88.56 100 VAL A C 1
ATOM 766 O O . VAL A 1 100 ? -7.399 -2.130 -5.538 1.00 88.56 100 VAL A O 1
ATOM 769 N N . LYS A 1 101 ? -7.272 -3.846 -4.102 1.00 86.44 101 LYS A N 1
ATOM 770 C CA . LYS A 1 101 ? -8.263 -3.324 -3.156 1.00 86.44 101 LYS A CA 1
ATOM 771 C C . LYS A 1 101 ? -7.535 -2.535 -2.074 1.00 86.44 101 LYS A C 1
ATOM 773 O O . LYS A 1 101 ? -6.638 -3.079 -1.444 1.00 86.44 101 LYS A O 1
ATOM 778 N N . VAL A 1 102 ? -7.922 -1.288 -1.814 1.00 85.94 102 VAL A N 1
ATOM 779 C CA . VAL A 1 102 ? -7.230 -0.442 -0.828 1.00 85.94 102 VAL A CA 1
ATOM 780 C C . VAL A 1 102 ? -8.032 -0.357 0.471 1.00 85.94 102 VAL A C 1
ATOM 782 O O . VAL A 1 102 ? -9.219 -0.043 0.486 1.00 85.94 102 VAL A O 1
ATOM 785 N N . ILE A 1 103 ? -7.393 -0.623 1.602 1.00 84.62 103 ILE A N 1
ATOM 786 C CA . ILE A 1 103 ? -7.974 -0.413 2.930 1.00 84.62 103 ILE A CA 1
ATOM 787 C C . ILE A 1 103 ? -7.098 0.603 3.642 1.00 84.62 103 ILE A C 1
ATOM 789 O O . ILE A 1 103 ? -5.913 0.355 3.807 1.00 84.62 103 ILE A O 1
ATOM 793 N N . ALA A 1 104 ? -7.658 1.728 4.078 1.00 84.88 104 ALA A N 1
ATOM 794 C CA . ALA A 1 104 ? -6.882 2.784 4.710 1.00 84.88 104 ALA A CA 1
ATOM 795 C C . ALA A 1 104 ? -7.337 3.034 6.150 1.00 84.88 104 ALA A C 1
ATOM 797 O O . ALA A 1 104 ? -8.510 2.934 6.516 1.00 84.88 104 ALA A O 1
ATOM 798 N N . THR A 1 105 ? -6.398 3.403 7.004 1.00 83.44 105 THR A N 1
ATOM 799 C CA . THR A 1 105 ? -6.709 3.909 8.335 1.00 83.44 105 THR A CA 1
ATOM 800 C C . THR A 1 105 ? -6.200 5.324 8.453 1.00 83.44 105 THR A C 1
ATOM 802 O O . THR A 1 105 ? -5.183 5.680 7.865 1.00 83.44 105 THR A O 1
ATOM 805 N N . THR A 1 106 ? -6.928 6.128 9.215 1.00 78.38 106 THR A N 1
ATOM 806 C CA . THR A 1 106 ? -6.491 7.470 9.563 1.00 78.38 106 THR A CA 1
ATOM 807 C C . THR A 1 106 ? -6.791 7.746 11.025 1.00 78.38 106 THR A C 1
ATOM 809 O O . THR A 1 106 ? -7.727 7.177 11.607 1.00 78.38 106 THR A O 1
ATOM 812 N N . THR A 1 107 ? -5.943 8.553 11.648 1.00 75.19 107 THR A N 1
ATOM 813 C CA . THR A 1 107 ? -6.162 9.105 12.987 1.00 75.19 107 THR A CA 1
ATOM 814 C C . THR A 1 107 ? -6.623 10.557 12.935 1.00 75.19 107 THR A C 1
ATOM 816 O O . THR A 1 107 ? -7.316 11.001 13.851 1.00 75.19 107 THR A O 1
ATOM 819 N N . ALA A 1 108 ? -6.332 11.257 11.838 1.00 70.50 108 ALA A N 1
ATOM 820 C CA . ALA A 1 108 ? -6.806 12.606 11.587 1.00 70.50 108 ALA A CA 1
ATOM 821 C C . ALA A 1 108 ? -8.313 12.650 11.271 1.00 70.50 108 ALA A C 1
ATOM 823 O O . ALA A 1 108 ? -8.983 11.635 11.039 1.00 70.50 108 ALA A O 1
ATOM 824 N N . ASP A 1 109 ? -8.886 13.849 11.352 1.00 66.56 109 ASP A N 1
ATOM 825 C CA . ASP A 1 109 ? -10.278 14.059 10.980 1.00 66.56 109 ASP A CA 1
ATOM 826 C C . ASP A 1 109 ? -10.430 14.054 9.466 1.00 66.56 109 ASP A C 1
ATOM 828 O O . ASP A 1 109 ? -9.793 14.846 8.774 1.00 66.56 109 ASP A O 1
ATOM 832 N N . LEU A 1 110 ? -11.284 13.162 8.951 1.00 60.38 110 LEU A N 1
ATOM 833 C CA . LEU A 1 110 ? -11.545 13.085 7.517 1.00 60.38 110 LEU A CA 1
ATOM 834 C C . LEU A 1 110 ? -12.058 14.421 6.979 1.00 60.38 110 LEU A C 1
ATOM 836 O O . LEU A 1 110 ? -11.711 14.767 5.858 1.00 60.38 110 LEU A O 1
ATOM 840 N N . ALA A 1 111 ? -12.826 15.186 7.762 1.00 60.16 111 ALA A N 1
ATOM 841 C CA . ALA A 1 111 ? -13.300 16.496 7.324 1.00 60.16 111 ALA A CA 1
ATOM 842 C C . ALA A 1 111 ? -12.140 17.481 7.092 1.00 60.16 111 ALA A C 1
ATOM 844 O O . ALA A 1 111 ? -12.181 18.252 6.141 1.00 60.16 111 ALA A O 1
ATOM 845 N N . MET A 1 112 ? -11.082 17.405 7.907 1.00 54.69 112 MET A N 1
ATOM 846 C CA . MET A 1 112 ? -9.888 18.244 7.753 1.00 54.69 112 MET A CA 1
ATOM 847 C C . MET A 1 112 ? -8.968 17.756 6.631 1.00 54.69 112 MET A C 1
ATOM 849 O O . MET A 1 112 ? -8.363 18.556 5.922 1.00 54.69 112 MET A O 1
ATOM 853 N N . LEU A 1 113 ? -8.869 16.439 6.442 1.00 55.00 113 LEU A N 1
ATOM 854 C CA . LEU A 1 113 ? -8.007 15.862 5.413 1.00 55.00 113 LEU A CA 1
ATOM 855 C C . LEU A 1 113 ? -8.520 16.118 3.993 1.00 55.00 113 LEU A C 1
ATOM 857 O O . LEU A 1 113 ? -7.708 16.216 3.082 1.00 55.00 113 LEU A O 1
ATOM 861 N N . VAL A 1 114 ? -9.837 16.255 3.806 1.00 55.84 114 VAL A N 1
ATOM 862 C CA . VAL A 1 114 ? -10.458 16.563 2.504 1.00 55.84 114 VAL A CA 1
ATOM 863 C C . VAL A 1 114 ? -10.089 17.970 2.007 1.00 55.84 114 VAL A C 1
ATOM 865 O O . VAL A 1 114 ? -10.070 18.192 0.798 1.00 55.84 114 VAL A O 1
ATOM 868 N N . GLU A 1 115 ? -9.764 18.905 2.907 1.00 41.84 115 GLU A N 1
ATOM 869 C CA . GLU A 1 115 ? -9.373 20.278 2.550 1.00 41.84 115 GLU A CA 1
ATOM 870 C C . GLU A 1 115 ? -7.869 20.441 2.287 1.00 41.84 115 GLU A C 1
ATOM 872 O O . GLU A 1 115 ? -7.482 21.254 1.450 1.00 41.84 115 GLU A O 1
ATOM 877 N N . GLN A 1 116 ? -7.011 19.686 2.982 1.00 42.41 116 GLN A N 1
ATOM 878 C CA . GLN A 1 116 ? -5.552 19.854 2.898 1.00 42.41 116 GLN A CA 1
ATOM 879 C C . GLN A 1 116 ? -4.889 18.967 1.846 1.00 42.41 116 GLN A C 1
ATOM 881 O O . GLN A 1 116 ? -3.832 19.313 1.321 1.00 42.41 116 GLN A O 1
ATOM 886 N N . ILE A 1 117 ? -5.477 17.811 1.554 1.00 44.03 117 ILE A N 1
ATOM 887 C CA . ILE A 1 117 ? -4.835 16.746 0.797 1.00 44.03 117 ILE A CA 1
ATOM 888 C C . ILE A 1 117 ? -5.896 16.107 -0.095 1.00 44.03 117 ILE A C 1
ATOM 890 O O . ILE A 1 117 ? -7.013 15.840 0.334 1.00 44.03 117 ILE A O 1
ATOM 894 N N . VAL A 1 118 ? -5.548 15.851 -1.354 1.00 43.97 118 VAL A N 1
ATOM 895 C CA . VAL A 1 118 ? -6.391 15.183 -2.353 1.00 43.97 118 VAL A CA 1
ATOM 896 C C . VAL A 1 118 ? -6.650 13.727 -1.934 1.00 43.97 118 VAL A C 1
ATOM 898 O O . VAL A 1 118 ? -6.168 12.774 -2.545 1.00 43.97 118 VAL A O 1
ATOM 901 N N . LEU A 1 119 ? -7.458 13.517 -0.896 1.00 39.53 119 LEU A N 1
ATOM 902 C CA . LEU A 1 119 ? -8.116 12.246 -0.654 1.00 39.53 119 LEU A CA 1
ATOM 903 C C . LEU A 1 119 ? -9.214 12.119 -1.697 1.00 39.53 119 LEU A C 1
ATOM 905 O O . LEU A 1 119 ? -10.341 12.569 -1.520 1.00 39.53 119 LEU A O 1
ATOM 909 N N . VAL A 1 120 ? -8.803 11.538 -2.825 1.00 42.31 120 VAL A N 1
ATOM 910 C CA . VAL A 1 120 ? -9.597 10.809 -3.810 1.00 42.31 120 VAL A CA 1
ATOM 911 C C . VAL A 1 120 ? -11.100 11.005 -3.599 1.00 42.31 120 VAL A C 1
ATOM 913 O O . VAL A 1 120 ? -11.737 10.240 -2.876 1.00 42.31 120 VAL A O 1
ATOM 916 N N . ALA A 1 121 ? -11.687 11.986 -4.288 1.00 30.53 121 ALA A N 1
ATOM 917 C CA . ALA A 1 121 ? -13.128 12.275 -4.323 1.00 30.53 121 ALA A CA 1
ATOM 918 C C . ALA A 1 121 ? -14.020 11.090 -4.785 1.00 30.53 121 ALA A C 1
ATOM 920 O O . ALA A 1 121 ? -15.210 11.254 -5.022 1.00 30.53 121 ALA A O 1
ATOM 921 N N . SER A 1 122 ? -13.460 9.884 -4.907 1.00 34.06 122 SER A N 1
ATOM 922 C CA . SER A 1 122 ? -14.162 8.632 -5.174 1.00 34.06 122 SER A CA 1
ATOM 923 C C . SER A 1 122 ? -14.167 7.660 -3.978 1.00 34.06 122 SER A C 1
ATOM 925 O O . SER A 1 122 ? -14.965 6.729 -3.974 1.00 34.06 122 SER A O 1
ATOM 927 N N . CYS A 1 123 ? -13.367 7.890 -2.924 1.00 38.50 123 CYS A N 1
ATOM 928 C CA . CYS A 1 123 ? -13.416 7.082 -1.696 1.00 38.50 123 CYS A CA 1
ATOM 929 C C . CYS A 1 123 ? -14.754 7.250 -0.951 1.00 38.50 123 CYS A C 1
ATOM 931 O O . CYS A 1 123 ? -15.253 6.295 -0.370 1.00 38.50 123 CYS A O 1
ATOM 933 N N . ILE A 1 124 ? -15.384 8.429 -0.993 1.00 37.25 124 ILE A N 1
ATOM 934 C CA . ILE A 1 124 ? -16.528 8.747 -0.118 1.00 37.25 124 ILE A CA 1
ATOM 935 C C . ILE A 1 124 ? -17.845 8.102 -0.584 1.00 37.25 124 ILE A C 1
ATOM 937 O O . ILE A 1 124 ? -18.696 7.782 0.244 1.00 37.25 124 ILE A O 1
ATOM 941 N N . THR A 1 125 ? -18.026 7.831 -1.878 1.00 32.25 125 THR A N 1
ATOM 942 C CA . THR A 1 125 ? -19.342 7.425 -2.408 1.00 32.25 125 THR A CA 1
ATOM 943 C C . THR A 1 125 ? -19.702 5.959 -2.120 1.00 32.25 125 THR A C 1
ATOM 945 O O . THR A 1 125 ? -20.868 5.587 -2.219 1.00 32.25 125 THR A O 1
ATOM 948 N N . ARG A 1 126 ? -18.733 5.121 -1.712 1.00 37.41 126 ARG A N 1
ATOM 949 C CA . ARG A 1 126 ? -18.966 3.726 -1.280 1.00 37.41 126 ARG A CA 1
ATOM 950 C C . ARG A 1 126 ? -18.147 3.353 -0.035 1.00 37.41 126 ARG A C 1
ATOM 952 O O . ARG A 1 126 ? -17.721 2.212 0.118 1.00 37.41 126 ARG A O 1
ATOM 959 N N . CYS A 1 127 ? -17.931 4.314 0.865 1.00 37.44 127 CYS A N 1
ATOM 960 C CA . CYS A 1 127 ? -17.378 4.047 2.191 1.00 37.44 127 CYS A CA 1
ATOM 961 C C . CYS A 1 127 ? -18.393 3.259 3.026 1.00 37.44 127 CYS A C 1
ATOM 963 O O . CYS A 1 127 ? -19.375 3.822 3.515 1.00 37.44 127 CYS A O 1
ATOM 965 N N . MET A 1 128 ? -18.132 1.974 3.266 1.00 36.56 128 MET A N 1
ATOM 966 C CA . MET A 1 128 ? -18.788 1.267 4.362 1.00 36.56 128 MET A CA 1
ATOM 967 C C . MET A 1 128 ? -18.188 1.811 5.66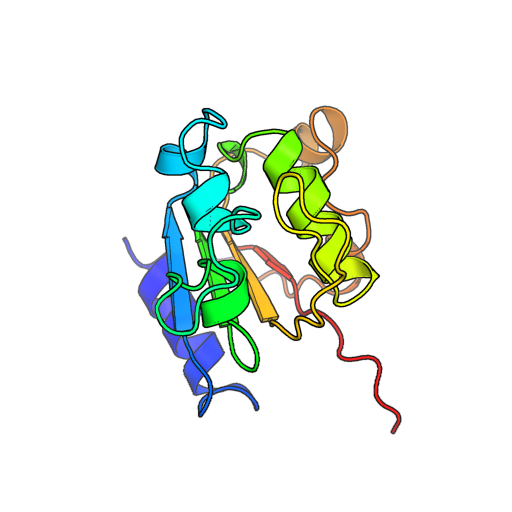4 1.00 36.56 128 MET A C 1
ATOM 969 O O . MET A 1 128 ? -17.112 1.398 6.092 1.00 36.56 128 MET A O 1
ATOM 973 N N . HIS A 1 129 ? -18.848 2.810 6.256 1.00 41.25 129 HIS A N 1
ATOM 974 C CA . HIS A 1 129 ? -18.498 3.337 7.573 1.00 41.25 129 HIS A CA 1
ATOM 975 C C . HIS A 1 129 ? -18.737 2.242 8.622 1.00 41.25 129 HIS A C 1
ATOM 977 O O . HIS A 1 129 ? -19.799 2.181 9.242 1.00 41.25 129 HIS A O 1
ATOM 983 N N . LEU A 1 130 ? -17.750 1.375 8.858 1.00 38.06 130 LEU A N 1
ATOM 984 C CA . LEU A 1 130 ? -17.716 0.613 10.099 1.00 38.06 130 LEU A CA 1
ATOM 985 C C . LEU A 1 130 ? -17.364 1.605 11.213 1.00 38.06 130 LEU A C 1
ATOM 987 O O . LEU A 1 130 ? -16.198 1.945 11.420 1.00 38.06 130 LEU A O 1
ATOM 991 N N . LYS A 1 131 ? -18.390 2.100 11.918 1.00 34.72 131 LYS A N 1
ATOM 992 C CA . LYS A 1 131 ? -18.246 2.845 13.178 1.00 34.72 131 LYS A CA 1
ATOM 993 C C . LYS A 1 131 ? -17.702 1.907 14.258 1.00 34.72 131 LYS A C 1
ATOM 995 O O . LYS A 1 131 ? -18.416 1.453 15.143 1.00 34.72 131 LYS A O 1
ATOM 1000 N N . LEU A 1 132 ? -16.417 1.605 14.169 1.00 39.56 132 LEU A N 1
ATOM 1001 C CA . LEU A 1 132 ? -15.628 1.144 15.299 1.00 39.56 132 LEU A CA 1
ATOM 1002 C C . LEU A 1 132 ? -15.200 2.375 16.105 1.00 39.56 132 LEU A C 1
ATOM 1004 O O . LEU A 1 132 ? -15.099 3.463 15.533 1.00 39.56 132 LEU A O 1
ATOM 1008 N N . PRO A 1 133 ? -14.884 2.239 17.404 1.00 36.94 133 PRO A N 1
ATOM 1009 C CA . PRO A 1 133 ? -14.438 3.356 18.248 1.00 36.94 133 PRO A CA 1
ATOM 1010 C C . PRO A 1 133 ? -13.174 4.071 17.729 1.00 36.94 133 PRO A C 1
ATOM 1012 O O . PRO A 1 133 ? -12.773 5.094 18.268 1.00 36.94 133 PRO A O 1
ATOM 1015 N N . SER A 1 134 ? -12.549 3.566 16.660 1.00 41.88 134 SER A N 1
ATOM 1016 C CA . SER A 1 134 ? -11.447 4.215 15.962 1.00 41.88 134 SER A CA 1
ATOM 1017 C C . SER A 1 134 ? -11.685 4.193 14.445 1.00 41.88 134 SER A C 1
ATOM 1019 O O . SER A 1 134 ? -11.847 3.133 13.845 1.00 41.88 134 SER A O 1
ATOM 1021 N N . ARG A 1 135 ? -11.703 5.389 13.846 1.00 54.72 135 ARG A N 1
ATOM 1022 C CA . ARG A 1 135 ? -11.957 5.704 12.428 1.00 54.72 135 ARG A CA 1
ATOM 1023 C C . ARG A 1 135 ? -11.179 4.759 11.488 1.00 54.72 135 ARG A C 1
ATOM 1025 O O . ARG A 1 135 ? -9.947 4.808 11.432 1.00 54.72 135 ARG A O 1
ATOM 1032 N N . LEU A 1 136 ? -11.884 3.857 10.806 1.00 45.50 136 LEU A N 1
ATOM 1033 C CA . LEU A 1 136 ? -11.360 2.955 9.773 1.00 45.50 136 LEU A CA 1
ATOM 1034 C C . LEU A 1 136 ? -12.083 3.285 8.462 1.00 45.50 136 LEU A C 1
ATOM 1036 O O . LEU A 1 136 ? -13.309 3.368 8.463 1.00 45.50 136 LEU A O 1
ATOM 1040 N N . CYS A 1 137 ? -11.345 3.477 7.368 1.00 51.72 137 CYS A N 1
ATOM 1041 C CA . CYS A 1 137 ? -11.907 3.837 6.070 1.00 51.72 137 CYS A CA 1
ATOM 1042 C C . CYS A 1 137 ? -11.606 2.731 5.048 1.00 51.72 137 CYS A C 1
ATOM 1044 O O . CYS A 1 137 ? -10.458 2.483 4.685 1.00 51.72 137 CYS A O 1
ATOM 1046 N N . VAL A 1 138 ? -12.632 2.025 4.579 1.00 45.62 138 VAL A N 1
ATOM 1047 C CA . VAL A 1 138 ? -12.463 0.970 3.571 1.00 45.62 138 VAL A CA 1
ATOM 1048 C C . VAL A 1 138 ? -12.822 1.551 2.205 1.00 45.62 138 VAL A C 1
ATOM 1050 O O . VAL A 1 138 ? -14.000 1.781 1.938 1.00 45.62 138 VAL A O 1
ATOM 1053 N N . CYS A 1 139 ? -11.827 1.766 1.339 1.00 45.44 139 CYS A N 1
ATOM 1054 C CA . CYS A 1 139 ? -12.053 2.208 -0.038 1.00 45.44 139 CYS A CA 1
ATOM 1055 C C . CYS A 1 139 ? -12.016 1.004 -0.982 1.00 45.44 139 CYS A C 1
ATOM 1057 O O . CYS A 1 139 ? -10.974 0.595 -1.491 1.00 45.44 139 CYS A O 1
ATOM 1059 N N . GLY A 1 140 ? -13.183 0.419 -1.243 1.00 37.47 140 GLY A N 1
ATOM 1060 C CA . GLY A 1 140 ? -13.295 -0.562 -2.314 1.00 37.47 140 GLY A CA 1
ATOM 1061 C C . GLY A 1 140 ? -13.013 0.112 -3.654 1.00 37.47 140 GLY A C 1
ATOM 1062 O O . GLY A 1 140 ? -13.810 0.937 -4.094 1.00 37.47 140 GLY A O 1
ATOM 1063 N N . VAL A 1 141 ? -11.915 -0.254 -4.320 1.00 34.22 141 VAL A N 1
ATOM 1064 C CA . VAL A 1 141 ? -11.813 -0.053 -5.767 1.00 34.22 141 VAL A CA 1
ATOM 1065 C C . VAL A 1 141 ? -12.902 -0.939 -6.354 1.00 34.22 141 VAL A C 1
ATOM 1067 O O . VAL A 1 141 ? -12.809 -2.166 -6.312 1.00 34.22 141 VAL A O 1
ATOM 1070 N N . ALA A 1 142 ? -14.003 -0.324 -6.784 1.00 29.33 142 ALA A N 1
ATOM 1071 C CA . ALA A 1 142 ? -15.002 -1.023 -7.566 1.00 29.33 142 ALA A CA 1
ATOM 1072 C C . ALA A 1 142 ? -14.292 -1.450 -8.848 1.00 29.33 142 ALA A C 1
ATOM 1074 O O . ALA A 1 142 ? -14.022 -0.620 -9.715 1.00 29.33 142 ALA A O 1
ATOM 1075 N N . ALA A 1 143 ? -13.933 -2.731 -8.924 1.00 30.48 143 ALA A N 1
ATOM 1076 C CA . ALA A 1 143 ? -13.495 -3.342 -10.158 1.00 30.48 143 ALA A CA 1
ATOM 1077 C C . ALA A 1 143 ? -14.565 -3.021 -11.202 1.00 30.48 143 ALA A C 1
ATOM 1079 O O . ALA A 1 143 ? -15.705 -3.475 -11.110 1.00 30.48 143 ALA A O 1
ATOM 1080 N N . PHE A 1 144 ? -14.213 -2.171 -12.161 1.00 27.42 144 PHE A N 1
ATOM 1081 C CA . PHE A 1 144 ? -15.039 -1.882 -13.317 1.00 27.42 144 PHE A CA 1
ATOM 1082 C C . PHE A 1 144 ? -15.004 -3.123 -14.216 1.00 27.42 144 PHE A C 1
ATOM 1084 O O . PHE A 1 144 ? -14.304 -3.184 -15.222 1.00 27.42 144 PHE A O 1
ATOM 1091 N N . ARG A 1 145 ? -15.732 -4.163 -13.816 1.00 22.81 145 ARG A N 1
ATOM 1092 C CA . ARG A 1 145 ? -16.119 -5.273 -14.674 1.00 22.81 145 ARG A CA 1
ATOM 1093 C C . ARG A 1 145 ? -17.614 -5.485 -14.476 1.00 22.81 145 ARG A C 1
ATOM 1095 O O . ARG A 1 145 ? -18.046 -5.830 -13.385 1.00 22.81 145 ARG A O 1
ATOM 1102 N N . ARG A 1 146 ? -18.364 -5.223 -15.561 1.00 24.08 146 ARG A N 1
ATOM 1103 C CA . ARG A 1 146 ? -19.691 -5.793 -15.885 1.00 24.08 146 ARG A CA 1
ATOM 1104 C C . ARG A 1 146 ? -19.824 -7.144 -15.158 1.00 24.08 146 ARG A C 1
ATOM 1106 O O . ARG A 1 146 ? -18.903 -7.947 -15.294 1.00 24.08 146 ARG A O 1
ATOM 1113 N N . TRP A 1 147 ? -20.834 -7.393 -14.332 1.00 29.67 147 TRP A N 1
ATOM 1114 C CA . TRP A 1 147 ? -22.261 -7.521 -14.641 1.00 29.67 147 TRP A CA 1
ATOM 1115 C C . TRP A 1 147 ? -23.115 -7.222 -13.408 1.00 29.67 147 TRP A C 1
ATOM 1117 O O . TRP A 1 147 ? -22.669 -7.581 -12.297 1.00 29.67 147 TRP A O 1
#

Secondary structure (DSSP, 8-state):
--HHHHHHHHHHTSTTTTS-EEEEEGGGGSSGGGHHHHH-BGGG-STTPPPPHHHHTTTSEEEEESGGGS-HHHHHHHHHHHHHSEEE-BT---EEE---EEEEE-SS-HHHHHHHS---TTSGGG------SS-EEEE--------

Foldseek 3Di:
DCQVVVVLVVQCPDPLVVADEQEDEQLVQLDVPCVCQAQNAPVQPPPNRDDHSQRSQASGEYEYEACVSHHQVVLVQVLCCLPPQWGAHHVHPDIDGGDYFYWYFHQDDPVVCVVPHPPHPQQPPPWPAPPDVGGTTGRGSPPPDDD